Protein AF-A0A645D1Q9-F1 (afdb_monomer_lite)

Structure (mmCIF, N/CA/C/O backbone):
data_AF-A0A645D1Q9-F1
#
_entry.id   AF-A0A645D1Q9-F1
#
loop_
_atom_site.group_PDB
_atom_site.id
_atom_site.type_symbol
_atom_site.label_atom_id
_atom_site.label_alt_id
_atom_site.label_comp_id
_atom_site.label_asym_id
_atom_site.label_entity_id
_atom_site.label_seq_id
_atom_site.pdbx_PDB_ins_code
_atom_site.Cartn_x
_atom_site.Cartn_y
_atom_site.Cartn_z
_atom_site.occupancy
_atom_site.B_iso_or_equiv
_atom_site.auth_seq_id
_atom_site.auth_comp_id
_atom_site.auth_asym_id
_atom_site.auth_atom_id
_atom_site.pdbx_PDB_model_num
ATOM 1 N N . MET A 1 1 ? -6.086 10.690 1.337 1.00 54.66 1 MET A N 1
ATOM 2 C CA . MET A 1 1 ? -4.747 10.354 0.787 1.00 54.66 1 MET A CA 1
ATOM 3 C C . MET A 1 1 ? -4.824 9.125 -0.114 1.00 54.66 1 MET A C 1
ATOM 5 O O . MET A 1 1 ? -4.362 9.214 -1.243 1.00 54.66 1 MET A O 1
ATOM 9 N N . PHE A 1 2 ? -5.475 8.044 0.337 1.00 62.81 2 PHE A N 1
ATOM 10 C CA . PHE A 1 2 ? -5.754 6.847 -0.464 1.00 62.81 2 PHE A CA 1
ATOM 11 C C . PHE A 1 2 ? -6.489 7.156 -1.778 1.00 62.81 2 PHE A C 1
ATOM 13 O O . PHE A 1 2 ? -5.956 6.839 -2.826 1.00 62.81 2 PHE A O 1
ATOM 20 N N . ASP A 1 3 ? -7.598 7.903 -1.767 1.00 61.41 3 ASP A N 1
ATOM 21 C CA . ASP A 1 3 ? -8.328 8.242 -3.009 1.00 61.41 3 ASP A CA 1
ATOM 22 C C . ASP A 1 3 ? -7.508 9.065 -4.013 1.00 61.41 3 ASP A C 1
ATOM 24 O O . ASP A 1 3 ? -7.625 8.900 -5.226 1.00 61.41 3 ASP A O 1
ATOM 28 N N . ASN A 1 4 ? -6.640 9.952 -3.514 1.00 59.66 4 ASN A N 1
ATOM 29 C CA . ASN A 1 4 ? -5.733 10.726 -4.363 1.00 59.66 4 ASN A CA 1
ATOM 30 C C . ASN A 1 4 ? -4.640 9.835 -4.956 1.00 59.66 4 ASN A C 1
ATOM 32 O O . ASN A 1 4 ? -4.268 10.021 -6.112 1.00 59.66 4 ASN A O 1
ATOM 36 N N . TRP A 1 5 ? -4.154 8.861 -4.184 1.00 55.69 5 TRP A N 1
ATOM 37 C CA . TRP A 1 5 ? -3.238 7.838 -4.673 1.00 55.69 5 TRP A CA 1
ATOM 38 C C . TRP A 1 5 ? -3.928 6.925 -5.684 1.00 55.69 5 TRP A C 1
ATOM 40 O O . TRP A 1 5 ? -3.390 6.760 -6.762 1.00 55.69 5 TRP A O 1
ATOM 50 N N . MET A 1 6 ? -5.146 6.452 -5.412 1.00 64.19 6 MET A N 1
ATOM 51 C CA . MET A 1 6 ? -5.977 5.649 -6.314 1.00 64.19 6 MET A CA 1
ATOM 52 C C . MET A 1 6 ? -6.254 6.369 -7.632 1.00 64.19 6 MET A C 1
ATOM 54 O O . MET A 1 6 ? -6.153 5.765 -8.693 1.00 64.19 6 MET A O 1
ATOM 58 N N . LYS A 1 7 ? -6.542 7.676 -7.601 1.00 61.62 7 LYS A N 1
ATOM 59 C CA . LYS A 1 7 ? -6.643 8.492 -8.820 1.00 61.62 7 LYS A CA 1
ATOM 60 C C . LYS A 1 7 ? -5.309 8.599 -9.552 1.00 61.62 7 LYS A C 1
ATOM 62 O O . LYS A 1 7 ? -5.292 8.498 -10.772 1.00 61.62 7 LYS A O 1
ATOM 67 N N . ARG A 1 8 ? -4.198 8.811 -8.839 1.00 53.41 8 ARG A N 1
ATOM 68 C CA . ARG A 1 8 ? -2.860 8.936 -9.440 1.00 53.41 8 ARG A CA 1
ATOM 69 C C . ARG A 1 8 ? -2.388 7.612 -10.042 1.00 53.41 8 ARG A C 1
ATOM 71 O O . ARG A 1 8 ? -1.925 7.622 -11.173 1.00 53.41 8 ARG A O 1
ATOM 78 N N . THR A 1 9 ? -2.566 6.490 -9.345 1.00 52.50 9 THR A N 1
ATOM 79 C CA . THR A 1 9 ? -2.306 5.150 -9.872 1.00 52.50 9 THR A CA 1
ATOM 80 C C . THR A 1 9 ? -3.255 4.827 -11.007 1.00 52.50 9 THR A C 1
ATOM 82 O O . THR A 1 9 ? -2.781 4.293 -11.983 1.00 52.50 9 THR A O 1
ATOM 85 N N . SER A 1 10 ? -4.534 5.212 -10.972 1.00 52.12 10 SER A N 1
ATOM 86 C CA . SER A 1 10 ? -5.453 5.002 -12.109 1.00 52.12 10 SER A CA 1
ATOM 87 C C . SER A 1 10 ? -5.071 5.823 -13.346 1.00 52.12 10 SER A C 1
ATOM 89 O O . SER A 1 10 ? -5.176 5.323 -14.458 1.00 52.12 10 SER A O 1
ATOM 91 N N . ILE A 1 11 ? -4.578 7.055 -13.174 1.00 50.75 11 ILE A N 1
ATOM 92 C CA . ILE A 1 11 ? -4.084 7.894 -14.281 1.00 50.75 11 ILE A CA 1
ATOM 93 C C . ILE A 1 11 ? -2.728 7.382 -14.803 1.00 50.75 11 ILE A C 1
ATOM 95 O O . ILE A 1 11 ? -2.482 7.405 -16.006 1.00 50.75 11 ILE A O 1
ATOM 99 N N . GLU A 1 12 ? -1.852 6.875 -13.930 1.00 51.28 12 GLU A N 1
ATOM 100 C CA . GLU A 1 12 ? -0.591 6.237 -14.336 1.00 51.28 12 GLU A CA 1
ATOM 101 C C . GLU A 1 12 ? -0.732 4.757 -14.716 1.00 51.28 12 GLU A C 1
ATOM 103 O O . GLU A 1 12 ? 0.196 4.199 -15.290 1.00 51.28 12 GLU A O 1
ATOM 108 N N . ILE A 1 13 ? -1.873 4.109 -14.482 1.00 50.97 13 ILE A N 1
ATOM 109 C CA . ILE A 1 13 ? -2.142 2.729 -14.915 1.00 50.97 13 ILE A CA 1
ATOM 110 C C . ILE A 1 13 ? -2.165 2.660 -16.447 1.00 50.97 13 ILE A C 1
ATOM 112 O O . ILE A 1 13 ? -1.772 1.646 -17.012 1.00 50.97 13 ILE A O 1
ATOM 116 N N . ASP A 1 14 ? -2.490 3.742 -17.152 1.00 45.97 14 ASP A N 1
ATOM 117 C CA . ASP A 1 14 ? -2.351 3.762 -18.612 1.00 45.97 14 ASP A CA 1
ATOM 118 C C . ASP A 1 14 ? -0.891 3.928 -19.077 1.00 45.97 14 ASP A C 1
ATOM 120 O O . ASP A 1 14 ? -0.521 3.418 -20.136 1.00 45.97 14 ASP A O 1
ATOM 124 N N . SER A 1 15 ? -0.037 4.573 -18.269 1.00 53.69 15 SER A N 1
ATOM 125 C CA . SER A 1 15 ? 1.358 4.914 -18.623 1.00 53.69 15 SER A CA 1
ATOM 126 C C . SER A 1 15 ? 2.422 3.989 -18.005 1.00 53.69 15 SER A C 1
ATOM 128 O O . SER A 1 15 ? 3.559 3.968 -18.466 1.00 53.69 15 SER A O 1
ATOM 130 N N . GLY A 1 16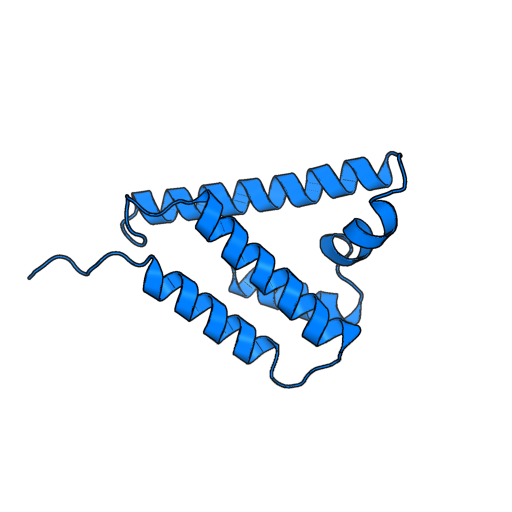 ? 2.051 3.197 -16.997 1.00 57.53 16 GLY A N 1
ATOM 131 C CA . GLY A 1 16 ? 2.956 2.451 -16.125 1.00 57.53 16 GLY A CA 1
ATOM 132 C C . GLY A 1 16 ? 3.481 3.312 -14.971 1.00 57.53 16 GLY A C 1
ATOM 133 O O . GLY A 1 16 ? 4.296 4.205 -15.176 1.00 57.53 16 GLY A O 1
ATOM 134 N N . CYS A 1 17 ? 3.060 3.009 -13.739 1.00 74.44 17 CYS A N 1
ATOM 135 C CA . CYS A 1 17 ? 3.630 3.619 -12.536 1.00 74.44 17 CYS A CA 1
ATOM 136 C C . CYS A 1 17 ? 5.105 3.214 -12.390 1.00 74.44 17 CYS A C 1
ATOM 138 O O . CYS A 1 17 ? 5.408 2.051 -12.098 1.00 74.44 17 CYS A O 1
ATOM 140 N N . ILE A 1 18 ? 6.022 4.171 -12.564 1.00 78.06 18 ILE A N 1
ATOM 141 C CA . ILE A 1 18 ? 7.475 3.939 -12.484 1.00 78.06 18 ILE A CA 1
ATOM 142 C C . ILE A 1 18 ? 7.897 3.348 -11.131 1.00 78.06 18 ILE A C 1
ATOM 144 O O . ILE A 1 18 ? 8.819 2.542 -11.063 1.00 78.06 18 ILE A O 1
ATOM 148 N N . TYR A 1 19 ? 7.177 3.680 -10.061 1.00 80.81 19 TYR A N 1
ATOM 149 C CA . TYR A 1 19 ? 7.468 3.196 -8.712 1.00 80.81 19 TYR A CA 1
ATOM 150 C C . TYR A 1 19 ? 7.088 1.730 -8.490 1.00 80.81 19 TYR A C 1
ATOM 152 O O . TYR A 1 19 ? 7.613 1.114 -7.570 1.00 80.81 19 TYR A O 1
ATOM 160 N N . ILE A 1 20 ? 6.192 1.172 -9.312 1.00 84.00 20 ILE A N 1
ATOM 161 C CA . ILE A 1 20 ? 5.791 -0.239 -9.226 1.00 84.00 20 ILE A CA 1
ATOM 162 C C . ILE A 1 20 ? 6.479 -1.031 -10.335 1.00 84.00 20 ILE A C 1
ATOM 164 O O . ILE A 1 20 ? 7.276 -1.920 -10.054 1.00 84.00 20 ILE A O 1
ATOM 168 N N . SER A 1 21 ? 6.228 -0.683 -11.598 1.00 84.00 21 SER A N 1
ATOM 169 C CA . SER A 1 21 ? 6.803 -1.407 -12.736 1.00 84.00 21 SER A CA 1
ATOM 170 C C . SER A 1 21 ? 8.322 -1.238 -12.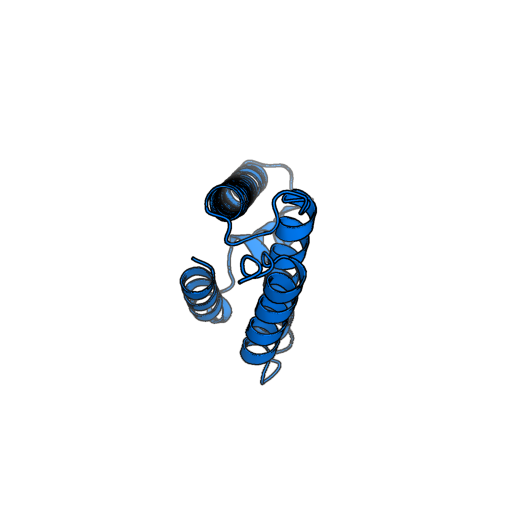815 1.00 84.00 21 SER A C 1
ATOM 172 O O . SER A 1 21 ? 9.028 -2.212 -13.055 1.00 84.00 21 SER A O 1
ATOM 174 N N . GLY A 1 22 ? 8.840 -0.034 -12.552 1.00 85.75 22 GLY A N 1
ATOM 175 C CA . GLY A 1 22 ? 10.285 0.206 -12.528 1.00 85.75 22 GLY A CA 1
ATOM 176 C C . GLY A 1 22 ? 10.969 -0.466 -11.338 1.00 85.75 22 GLY A C 1
ATOM 177 O O . GLY A 1 22 ? 12.076 -0.971 -11.482 1.00 85.75 22 GLY A O 1
ATOM 178 N N . ALA A 1 23 ? 10.313 -0.549 -10.177 1.00 87.38 23 ALA A N 1
ATOM 179 C CA . ALA A 1 23 ? 10.871 -1.283 -9.041 1.00 87.38 23 ALA A CA 1
ATOM 180 C C . ALA A 1 23 ? 11.080 -2.772 -9.364 1.00 87.38 23 ALA A C 1
ATOM 182 O O . ALA A 1 23 ? 12.097 -3.323 -8.963 1.00 87.38 23 ALA A O 1
ATOM 183 N N . VAL A 1 24 ? 10.166 -3.388 -10.125 1.00 87.75 24 VAL A N 1
ATOM 184 C CA . VAL A 1 24 ? 10.308 -4.775 -10.604 1.00 87.75 24 VAL A CA 1
ATOM 185 C C . VAL A 1 24 ? 11.364 -4.893 -11.705 1.00 87.75 24 VAL A C 1
ATOM 187 O O . VAL A 1 24 ? 12.134 -5.837 -11.711 1.00 87.75 24 VAL A O 1
ATOM 190 N N . GLU A 1 25 ? 11.429 -3.951 -12.649 1.00 88.31 25 GLU A N 1
ATOM 191 C CA . GLU A 1 25 ? 12.381 -4.025 -13.770 1.00 88.31 25 GLU A CA 1
ATOM 192 C C . GLU A 1 25 ? 13.850 -3.830 -13.343 1.00 88.31 25 GLU A C 1
ATOM 194 O O . GLU A 1 25 ? 14.773 -4.336 -13.989 1.00 88.31 25 GLU A O 1
ATOM 199 N N . PHE A 1 26 ? 14.084 -3.059 -12.280 1.00 89.94 26 PHE A N 1
ATOM 200 C CA . PHE A 1 26 ? 15.423 -2.666 -11.841 1.00 89.94 26 PHE A CA 1
ATOM 201 C C . PHE A 1 26 ? 15.885 -3.348 -10.543 1.00 89.94 26 PHE A C 1
ATOM 203 O O . PHE A 1 26 ? 16.968 -3.007 -10.068 1.00 89.94 26 PHE A O 1
ATOM 210 N N . ASP A 1 27 ? 15.136 -4.295 -9.971 1.00 89.94 27 ASP A N 1
ATOM 211 C CA . ASP A 1 27 ? 15.448 -4.916 -8.670 1.00 89.94 27 ASP A CA 1
ATOM 212 C C . ASP A 1 27 ? 16.833 -5.593 -8.622 1.00 89.94 27 ASP A C 1
ATOM 214 O O . ASP A 1 27 ? 17.620 -5.325 -7.707 1.00 89.94 27 ASP A O 1
ATOM 218 N N . ASP A 1 28 ? 17.167 -6.366 -9.657 1.00 90.44 28 ASP A N 1
ATOM 219 C CA . ASP A 1 28 ? 18.432 -7.086 -9.830 1.00 90.44 28 ASP A CA 1
ATOM 220 C C . ASP A 1 28 ? 19.537 -6.217 -10.460 1.00 90.44 28 ASP A C 1
ATOM 222 O O . ASP A 1 28 ? 20.694 -6.631 -10.598 1.00 90.44 28 ASP A O 1
ATOM 226 N N . ARG A 1 29 ? 19.210 -4.981 -10.857 1.00 90.75 29 ARG A N 1
ATOM 227 C CA . ARG A 1 29 ? 20.126 -4.074 -11.559 1.00 90.75 29 ARG A CA 1
ATOM 228 C C . ARG A 1 29 ? 20.742 -3.087 -10.580 1.00 90.75 29 ARG A C 1
ATOM 230 O O . ARG A 1 29 ? 20.253 -1.973 -10.400 1.00 90.75 29 ARG A O 1
ATOM 237 N N . THR A 1 30 ? 21.868 -3.468 -9.978 1.00 89.69 30 THR A N 1
ATOM 238 C CA . THR A 1 30 ? 22.644 -2.557 -9.122 1.00 89.69 30 THR A CA 1
ATOM 239 C C . THR A 1 30 ? 22.998 -1.273 -9.876 1.00 89.69 30 THR A C 1
ATOM 241 O O . THR A 1 30 ? 23.595 -1.332 -10.954 1.00 89.69 30 THR A O 1
ATOM 244 N N . GLY A 1 31 ? 22.651 -0.113 -9.316 1.00 93.81 31 GLY A N 1
ATOM 245 C CA . GLY A 1 31 ? 22.935 1.181 -9.926 1.00 93.81 31 GLY A CA 1
ATOM 246 C C . GLY A 1 31 ? 22.031 2.307 -9.417 1.00 93.81 31 GLY A C 1
ATOM 247 O O . GLY A 1 31 ? 21.055 2.056 -8.710 1.00 93.81 31 GLY A O 1
ATOM 248 N N . PRO A 1 32 ? 22.311 3.557 -9.828 1.00 93.94 32 PRO A N 1
ATOM 249 C CA . PRO A 1 32 ? 21.662 4.749 -9.279 1.00 93.94 32 PRO A CA 1
ATOM 250 C C . PRO A 1 32 ? 20.142 4.789 -9.495 1.00 93.94 32 PRO A C 1
ATOM 252 O O . PRO A 1 32 ? 19.426 5.375 -8.692 1.00 93.94 32 PRO A O 1
ATOM 255 N N . VAL A 1 33 ? 19.632 4.151 -10.556 1.00 91.12 33 VAL A N 1
ATOM 256 C CA . VAL A 1 33 ? 18.185 4.074 -10.823 1.00 91.12 33 VAL A CA 1
ATOM 257 C C . VAL A 1 33 ? 17.479 3.211 -9.778 1.00 91.12 33 VAL A C 1
ATOM 259 O O . VAL A 1 33 ? 16.488 3.644 -9.197 1.00 91.12 33 VAL A O 1
ATOM 262 N N . ARG A 1 34 ? 18.012 2.016 -9.498 1.00 92.50 34 ARG A N 1
ATOM 263 C CA . ARG A 1 34 ? 17.482 1.115 -8.467 1.00 92.50 34 ARG A CA 1
ATOM 264 C C . ARG A 1 34 ? 17.505 1.786 -7.095 1.00 92.50 34 ARG A C 1
ATOM 266 O O . ARG A 1 34 ? 16.516 1.719 -6.372 1.00 92.50 34 ARG A O 1
ATOM 273 N N . ASP A 1 35 ? 18.597 2.466 -6.759 1.00 93.75 35 ASP A N 1
ATOM 274 C CA . ASP A 1 35 ? 18.729 3.128 -5.459 1.00 93.75 35 ASP A CA 1
ATOM 275 C C . ASP A 1 35 ? 17.718 4.278 -5.302 1.00 93.75 35 ASP A C 1
ATOM 277 O O . ASP A 1 35 ? 17.039 4.360 -4.279 1.00 93.75 35 ASP A O 1
ATOM 281 N N . ALA A 1 36 ? 17.522 5.095 -6.345 1.00 91.19 36 ALA A N 1
ATOM 282 C CA . ALA A 1 36 ? 16.515 6.158 -6.344 1.00 91.19 36 ALA A CA 1
ATOM 283 C C . ALA A 1 36 ? 15.072 5.620 -6.262 1.00 91.19 36 ALA A C 1
ATOM 285 O O . ALA A 1 36 ? 14.214 6.213 -5.599 1.00 91.19 36 ALA A O 1
ATOM 286 N N . LEU A 1 37 ? 14.786 4.486 -6.914 1.00 89.50 37 LEU A N 1
ATOM 287 C CA . LEU A 1 37 ? 13.487 3.814 -6.822 1.00 89.50 37 LEU A CA 1
ATOM 288 C C . LEU A 1 37 ? 13.237 3.285 -5.407 1.00 89.50 37 LEU A C 1
ATOM 290 O O . LEU A 1 37 ? 12.176 3.547 -4.838 1.00 89.50 37 LEU A O 1
ATOM 294 N N . ALA A 1 38 ? 14.222 2.602 -4.817 1.00 92.62 38 ALA A N 1
ATOM 295 C CA . ALA A 1 38 ? 14.141 2.087 -3.454 1.00 92.62 38 ALA A CA 1
ATOM 296 C C . ALA A 1 38 ? 13.929 3.216 -2.430 1.00 92.62 38 ALA A C 1
ATOM 298 O O . ALA A 1 38 ? 13.078 3.097 -1.546 1.00 92.62 38 ALA A O 1
ATOM 299 N N . GLU A 1 39 ? 14.638 4.337 -2.581 1.00 92.38 39 GLU A N 1
ATOM 300 C CA . GLU A 1 39 ? 14.458 5.529 -1.747 1.00 92.38 39 GLU A CA 1
ATOM 301 C C . GLU A 1 39 ? 13.052 6.128 -1.897 1.00 92.38 39 GLU A C 1
ATOM 303 O O . GLU A 1 39 ? 12.401 6.461 -0.901 1.00 92.38 39 GLU A O 1
ATOM 308 N N . SER A 1 40 ? 12.551 6.232 -3.129 1.00 88.25 40 SER A N 1
ATOM 309 C CA . SER A 1 40 ? 11.231 6.806 -3.415 1.00 88.25 40 SER A CA 1
ATOM 310 C C . SER A 1 40 ? 10.103 5.963 -2.818 1.00 88.25 40 SER A C 1
ATOM 312 O O . SER A 1 40 ? 9.234 6.491 -2.117 1.00 88.25 40 SER A O 1
ATOM 314 N N . VAL A 1 41 ? 10.137 4.644 -3.038 1.00 90.19 41 VAL A N 1
ATOM 315 C CA . VAL A 1 41 ? 9.165 3.703 -2.462 1.00 90.19 41 VAL A CA 1
ATOM 316 C C . VAL A 1 41 ? 9.265 3.710 -0.935 1.00 90.19 41 VAL A C 1
ATOM 318 O O . VAL A 1 41 ? 8.245 3.815 -0.254 1.00 90.19 41 VAL A O 1
ATOM 321 N N . GLY A 1 42 ? 10.481 3.686 -0.381 1.00 93.25 42 GLY A N 1
ATOM 322 C CA . GLY A 1 42 ? 10.711 3.766 1.062 1.00 93.25 42 GLY A CA 1
ATOM 323 C C . GLY A 1 42 ? 10.153 5.049 1.686 1.00 93.25 42 GLY A C 1
ATOM 324 O O . GLY A 1 42 ? 9.492 5.001 2.724 1.00 93.25 42 GLY A O 1
ATOM 325 N N . THR A 1 43 ? 10.342 6.192 1.026 1.00 91.19 43 THR A N 1
ATOM 326 C CA . THR A 1 43 ? 9.797 7.489 1.455 1.00 91.19 43 THR A CA 1
ATOM 327 C C . THR A 1 43 ? 8.271 7.471 1.490 1.00 91.19 43 THR A C 1
ATOM 329 O O . THR A 1 43 ? 7.667 7.950 2.456 1.00 91.19 43 THR A O 1
ATOM 332 N N . TRP A 1 44 ? 7.637 6.893 0.470 1.00 89.69 44 TRP A N 1
ATOM 333 C CA . TRP A 1 44 ? 6.185 6.762 0.417 1.00 89.69 44 TRP A CA 1
ATOM 334 C C . TRP A 1 44 ? 5.646 5.840 1.520 1.00 89.69 44 TRP A C 1
ATOM 336 O O . TRP A 1 44 ? 4.739 6.237 2.255 1.00 89.69 44 TRP A O 1
ATOM 346 N N . LEU A 1 45 ? 6.256 4.669 1.720 1.00 95.00 45 LEU A N 1
ATOM 347 C CA . LEU A 1 45 ? 5.878 3.745 2.795 1.00 95.00 45 LEU A CA 1
ATOM 348 C C . LEU A 1 45 ? 6.054 4.375 4.182 1.00 95.00 45 LEU A C 1
ATOM 350 O O . LEU A 1 45 ? 5.189 4.235 5.049 1.00 95.00 45 LEU A O 1
ATOM 354 N N . ALA A 1 46 ? 7.129 5.139 4.388 1.00 95.81 46 ALA A N 1
ATOM 355 C CA . ALA A 1 46 ? 7.341 5.886 5.621 1.00 95.81 46 ALA A CA 1
ATOM 356 C C . ALA A 1 46 ? 6.259 6.956 5.838 1.00 95.81 46 ALA A C 1
ATOM 358 O O . ALA A 1 46 ? 5.800 7.144 6.965 1.00 95.81 46 ALA A O 1
ATOM 359 N N . ALA A 1 47 ? 5.829 7.651 4.779 1.00 94.12 47 ALA A N 1
ATOM 360 C CA . ALA A 1 47 ? 4.736 8.616 4.854 1.00 94.12 47 ALA A CA 1
ATOM 361 C C . ALA A 1 47 ? 3.402 7.945 5.207 1.00 94.12 47 ALA A C 1
ATOM 363 O O . ALA A 1 47 ? 2.737 8.398 6.136 1.00 94.12 47 ALA A O 1
ATOM 364 N N . MET A 1 48 ? 3.056 6.836 4.547 1.00 95.56 48 MET A N 1
ATOM 365 C CA . MET A 1 48 ? 1.854 6.065 4.873 1.00 95.56 48 MET A CA 1
ATOM 366 C C . MET A 1 48 ? 1.864 5.561 6.316 1.00 95.56 48 MET A C 1
ATOM 368 O O . MET A 1 48 ? 0.863 5.700 7.014 1.00 95.56 48 MET A O 1
ATOM 372 N N . ARG A 1 49 ? 3.001 5.044 6.802 1.00 97.25 49 ARG A N 1
ATOM 373 C CA . ARG A 1 49 ? 3.126 4.602 8.196 1.00 97.25 49 ARG A CA 1
ATOM 374 C C . ARG A 1 49 ? 2.884 5.748 9.174 1.00 97.25 49 ARG A C 1
ATOM 376 O O . ARG A 1 49 ? 2.193 5.554 10.167 1.00 97.25 49 ARG A O 1
ATOM 383 N N . ARG A 1 50 ? 3.432 6.940 8.904 1.00 97.25 50 ARG A N 1
ATOM 384 C CA . ARG A 1 50 ? 3.172 8.127 9.737 1.00 97.25 50 ARG A CA 1
ATOM 385 C C . ARG A 1 50 ? 1.687 8.476 9.763 1.00 97.25 50 ARG A C 1
ATOM 387 O O . ARG A 1 50 ? 1.167 8.735 10.837 1.00 97.25 50 ARG A O 1
ATOM 394 N N . THR A 1 51 ? 1.007 8.437 8.619 1.00 96.56 51 THR A N 1
ATOM 395 C CA . THR A 1 51 ? -0.438 8.692 8.555 1.00 96.56 51 THR A CA 1
ATOM 396 C C . THR A 1 51 ? -1.241 7.658 9.340 1.00 96.56 51 THR A C 1
ATOM 398 O O . THR A 1 51 ? -2.156 8.039 10.057 1.00 96.56 51 THR A O 1
ATOM 401 N N . ILE A 1 52 ? -0.877 6.375 9.271 1.00 97.19 52 ILE A N 1
ATOM 402 C CA . ILE A 1 52 ? -1.518 5.326 10.077 1.00 97.19 52 ILE A CA 1
ATOM 403 C C . ILE A 1 52 ? -1.377 5.629 11.573 1.00 97.19 52 ILE A C 1
ATOM 405 O O . ILE A 1 52 ? -2.372 5.611 12.288 1.00 97.19 52 ILE A O 1
ATOM 409 N N . VAL A 1 53 ? -0.165 5.962 12.031 1.00 97.31 53 VAL A N 1
ATOM 410 C CA . VAL A 1 53 ? 0.084 6.312 13.440 1.00 97.31 53 VAL A CA 1
ATOM 411 C C . VAL A 1 53 ? -0.730 7.538 13.858 1.00 97.31 53 VAL A C 1
ATOM 413 O O . VAL A 1 53 ? -1.365 7.517 14.905 1.00 97.31 53 VAL A O 1
ATOM 416 N N . GLN A 1 54 ? -0.796 8.571 13.018 1.00 97.12 54 GLN A N 1
ATOM 417 C CA . GLN A 1 54 ? -1.620 9.755 13.284 1.00 97.12 54 GLN A CA 1
ATOM 418 C C . GLN A 1 54 ? -3.111 9.410 13.406 1.00 97.12 54 GLN A C 1
ATOM 420 O O . GLN A 1 54 ? -3.784 9.911 14.298 1.00 97.12 54 GLN A O 1
ATOM 425 N N . SER A 1 55 ? -3.632 8.518 12.561 1.00 95.75 55 SER A N 1
ATOM 426 C CA . SER A 1 55 ? -5.016 8.039 12.678 1.00 95.75 55 SER A CA 1
ATOM 427 C C . SER A 1 55 ? -5.264 7.250 13.971 1.00 95.75 55 SER A C 1
ATOM 429 O O . SER A 1 55 ? -6.364 7.314 14.514 1.00 95.75 55 SER A O 1
ATOM 431 N N . GLN A 1 56 ? -4.260 6.546 14.504 1.00 96.25 56 GLN A N 1
ATOM 432 C CA . GLN A 1 56 ? -4.352 5.926 15.834 1.00 96.25 56 GLN A CA 1
ATOM 433 C C . GLN A 1 56 ? -4.378 6.983 16.946 1.00 96.25 56 GLN A C 1
ATOM 435 O O . GLN A 1 56 ? -5.198 6.897 17.855 1.00 96.25 56 GLN A O 1
ATOM 440 N N . GLU A 1 57 ? -3.525 8.009 16.858 1.00 95.31 57 GLU A N 1
ATOM 441 C CA . GLU A 1 57 ? -3.485 9.130 17.811 1.00 95.31 57 GLU A CA 1
ATOM 442 C C . GLU A 1 57 ? -4.801 9.928 17.832 1.00 95.31 57 GLU A C 1
ATOM 444 O O . GLU A 1 57 ? -5.222 10.400 18.887 1.00 95.31 57 GLU A O 1
ATOM 449 N N . CYS A 1 58 ? -5.475 10.049 16.684 1.00 95.38 58 CYS A N 1
ATOM 450 C CA . CYS A 1 58 ? -6.795 10.673 16.566 1.00 95.38 58 CYS A CA 1
ATOM 451 C C . CYS A 1 58 ? -7.952 9.780 17.042 1.00 95.38 58 CYS A C 1
ATOM 453 O O . CYS A 1 58 ? -9.076 10.263 17.162 1.00 95.38 58 CYS A O 1
ATOM 455 N N . GLY A 1 59 ? -7.697 8.500 17.322 1.00 95.00 59 GLY A N 1
ATOM 456 C CA . GLY A 1 59 ? -8.722 7.536 17.714 1.00 95.00 59 GLY A CA 1
ATOM 457 C C . GLY A 1 59 ? -9.555 6.986 16.553 1.00 95.00 59 GLY A C 1
ATOM 458 O O . GLY A 1 59 ? -10.517 6.269 16.811 1.00 95.00 59 GLY A O 1
ATOM 459 N N . ASP A 1 60 ? -9.191 7.252 15.295 1.00 93.88 60 ASP A N 1
ATOM 460 C CA . ASP A 1 60 ? -9.864 6.675 14.120 1.00 93.88 60 ASP A CA 1
ATOM 461 C C . ASP A 1 60 ? -9.566 5.170 13.985 1.00 93.88 60 ASP A C 1
ATOM 463 O O . ASP A 1 60 ? -10.409 4.379 13.555 1.00 93.88 60 ASP A O 1
ATOM 467 N N . LEU A 1 61 ? -8.348 4.773 14.363 1.00 96.38 61 LEU A N 1
ATOM 468 C CA . LEU A 1 61 ? -7.872 3.392 14.364 1.00 96.38 61 LEU A CA 1
ATOM 469 C C . LEU A 1 61 ? -7.557 2.931 15.787 1.00 96.38 61 LEU A C 1
ATOM 471 O O . LEU A 1 61 ? -7.086 3.716 16.612 1.00 96.38 61 LEU A O 1
ATOM 475 N N . ARG A 1 62 ? -7.736 1.632 16.051 1.00 96.31 62 ARG A N 1
ATOM 476 C CA . ARG A 1 62 ? -7.414 1.031 17.346 1.00 96.31 62 ARG A CA 1
ATOM 477 C C . ARG A 1 62 ? -5.956 1.298 17.717 1.00 96.31 62 ARG A C 1
ATOM 479 O O . ARG A 1 62 ? -5.039 1.089 16.916 1.00 96.31 62 ARG A O 1
ATOM 486 N N . ALA A 1 63 ? -5.741 1.698 18.967 1.00 94.81 63 ALA A N 1
ATOM 487 C CA . ALA A 1 63 ? -4.411 2.001 19.490 1.00 94.81 63 ALA A CA 1
ATOM 488 C C . ALA A 1 63 ? -3.481 0.771 19.535 1.00 94.81 63 ALA A C 1
ATOM 490 O O . ALA A 1 63 ? -2.264 0.928 19.514 1.00 94.81 63 ALA A O 1
ATOM 491 N N . ASP A 1 64 ? -4.040 -0.444 19.578 1.00 95.12 64 ASP A N 1
ATOM 492 C CA . ASP A 1 64 ? -3.300 -1.712 19.580 1.00 95.12 64 ASP A CA 1
ATOM 493 C C . ASP A 1 64 ? -3.053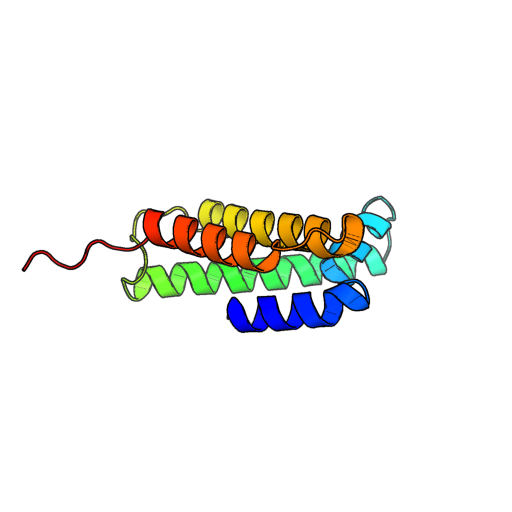 -2.291 18.174 1.00 95.12 64 ASP A C 1
ATOM 495 O O . ASP A 1 64 ? -2.418 -3.338 18.041 1.00 95.12 64 ASP A O 1
ATOM 499 N N . ALA A 1 65 ? -3.536 -1.631 17.116 1.00 95.94 65 ALA A N 1
ATOM 500 C CA . ALA A 1 65 ? -3.306 -2.076 15.749 1.00 95.94 65 ALA A CA 1
ATOM 501 C C . ALA A 1 65 ? -1.815 -1.992 15.375 1.00 95.94 65 ALA A C 1
ATOM 503 O O . ALA A 1 65 ? -1.163 -0.960 15.554 1.00 95.94 65 ALA A O 1
ATOM 504 N N . ASP A 1 66 ? -1.274 -3.061 14.785 1.00 97.44 66 ASP A N 1
ATOM 505 C CA . ASP A 1 66 ? 0.080 -3.034 14.230 1.00 97.44 66 ASP A CA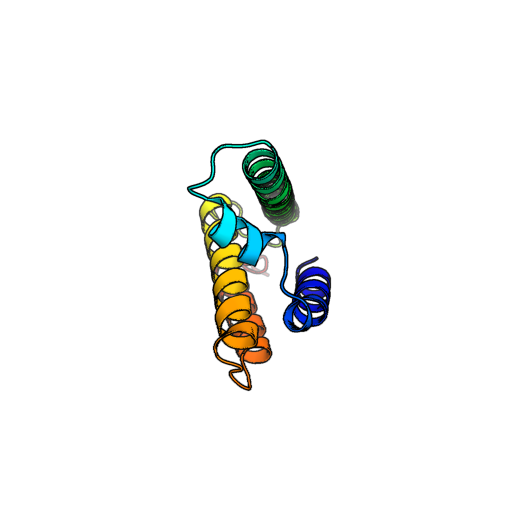 1
ATOM 506 C C . ASP A 1 66 ? 0.109 -2.185 12.950 1.00 97.44 66 ASP A C 1
ATOM 508 O O . ASP A 1 66 ? -0.339 -2.603 11.878 1.00 97.44 66 ASP A O 1
ATOM 512 N N . ALA A 1 67 ? 0.675 -0.983 13.062 1.00 97.00 67 ALA A N 1
ATOM 513 C CA . ALA A 1 67 ? 0.805 -0.048 11.951 1.00 97.00 67 ALA A CA 1
ATOM 514 C C . ALA A 1 67 ? 1.631 -0.606 10.778 1.00 97.00 67 ALA A C 1
ATOM 516 O O . ALA A 1 67 ? 1.409 -0.215 9.632 1.00 97.00 67 ALA A O 1
ATOM 517 N N . SER A 1 68 ? 2.584 -1.505 11.040 1.00 97.44 68 SER A N 1
ATOM 518 C CA . SER A 1 68 ? 3.419 -2.119 10.000 1.00 97.44 68 SER A CA 1
ATOM 519 C C . SER A 1 68 ? 2.626 -3.157 9.212 1.00 97.44 68 SER A C 1
ATOM 521 O O . SER A 1 68 ? 2.718 -3.193 7.986 1.00 97.44 68 SER A O 1
ATOM 523 N N . GLN A 1 69 ? 1.796 -3.945 9.899 1.00 98.12 69 GLN A N 1
ATOM 524 C CA . GLN A 1 69 ? 0.886 -4.896 9.264 1.00 98.12 69 GLN A CA 1
ATOM 525 C C . GLN A 1 69 ? -0.173 -4.174 8.421 1.00 98.12 69 GLN A C 1
ATOM 527 O O . GLN A 1 69 ? -0.372 -4.511 7.256 1.00 98.12 69 GLN A O 1
ATOM 532 N N . LEU A 1 70 ? -0.796 -3.125 8.967 1.00 97.75 70 LEU A N 1
ATOM 533 C CA . LEU A 1 70 ? -1.775 -2.316 8.238 1.00 97.75 70 LEU A CA 1
ATOM 534 C C . LEU A 1 70 ? -1.161 -1.669 6.984 1.00 97.75 70 LEU A C 1
ATOM 536 O O . LEU A 1 70 ? -1.750 -1.708 5.904 1.00 97.75 70 LEU A O 1
ATOM 540 N N . LEU A 1 71 ? 0.055 -1.125 7.100 1.00 97.56 71 LEU A N 1
ATOM 541 C CA . LEU A 1 71 ? 0.808 -0.599 5.962 1.00 97.56 71 LEU A CA 1
ATOM 542 C C . LEU A 1 71 ? 1.026 -1.667 4.883 1.00 97.56 71 LEU A C 1
ATOM 544 O O . LEU A 1 71 ? 0.825 -1.389 3.700 1.00 97.56 71 LEU A O 1
ATOM 548 N N . PHE A 1 72 ? 1.441 -2.869 5.288 1.00 98.00 72 PHE A N 1
ATOM 549 C CA . PHE A 1 72 ? 1.701 -3.982 4.380 1.00 98.00 72 PHE A CA 1
ATOM 550 C C . PHE A 1 72 ? 0.436 -4.410 3.628 1.00 98.00 72 PHE A C 1
ATOM 552 O O . PHE A 1 72 ? 0.484 -4.577 2.411 1.00 98.00 72 PHE A O 1
ATOM 559 N N . GLU A 1 73 ? -0.705 -4.517 4.314 1.00 98.12 73 GLU A N 1
ATOM 560 C CA . GLU A 1 73 ? -1.991 -4.862 3.694 1.00 98.12 73 GLU A CA 1
ATOM 561 C C . GLU A 1 73 ? -2.427 -3.819 2.657 1.00 98.12 73 GLU A C 1
ATOM 563 O O . GLU A 1 73 ? -2.805 -4.176 1.539 1.00 98.12 73 GLU A O 1
ATOM 568 N N . ILE A 1 74 ? -2.319 -2.527 2.988 1.00 96.12 74 ILE A N 1
ATOM 569 C CA . ILE A 1 74 ? -2.669 -1.440 2.062 1.00 96.12 74 ILE A CA 1
ATOM 570 C C . ILE A 1 74 ? -1.720 -1.438 0.856 1.00 96.12 74 ILE A C 1
ATOM 572 O O . ILE A 1 74 ? -2.169 -1.306 -0.282 1.00 96.12 74 ILE A O 1
ATOM 576 N N . HIS A 1 75 ? -0.413 -1.604 1.079 1.00 95.81 75 HIS A N 1
ATOM 577 C CA . HIS A 1 75 ? 0.559 -1.657 -0.011 1.00 95.81 75 HIS A CA 1
ATOM 578 C C . HIS A 1 75 ? 0.323 -2.872 -0.921 1.00 95.81 75 HIS A C 1
ATOM 580 O O . HIS A 1 75 ? 0.289 -2.720 -2.141 1.00 95.81 75 HIS A O 1
ATOM 586 N N . GLY A 1 76 ? 0.081 -4.055 -0.351 1.00 96.19 76 GLY A N 1
ATOM 587 C CA . GLY A 1 76 ? -0.228 -5.267 -1.110 1.00 96.19 76 GLY A CA 1
ATOM 588 C C . GLY A 1 76 ? -1.480 -5.117 -1.976 1.00 96.19 76 GLY A C 1
ATOM 589 O O . GLY A 1 76 ? -1.475 -5.510 -3.141 1.00 96.19 76 GLY A O 1
ATOM 590 N N . LEU A 1 77 ? -2.523 -4.468 -1.453 1.00 95.94 77 LEU A N 1
ATOM 591 C CA . LEU A 1 77 ? -3.739 -4.164 -2.208 1.00 95.94 77 LEU A CA 1
ATOM 592 C C . LEU A 1 77 ? -3.469 -3.249 -3.412 1.00 95.94 77 LEU A C 1
ATOM 594 O O . LEU A 1 77 ? -4.006 -3.478 -4.494 1.00 95.94 77 LEU A O 1
ATOM 598 N N . ILE A 1 78 ? -2.615 -2.235 -3.243 1.00 91.19 78 ILE A N 1
ATOM 599 C CA . ILE A 1 78 ? -2.211 -1.319 -4.322 1.00 91.19 78 ILE A CA 1
ATOM 600 C C . ILE A 1 78 ? -1.433 -2.068 -5.411 1.00 91.19 78 ILE A C 1
ATOM 602 O O . ILE A 1 78 ? -1.676 -1.844 -6.596 1.00 91.19 78 ILE A O 1
ATOM 606 N N . LEU A 1 79 ? -0.526 -2.971 -5.026 1.00 93.38 79 LEU A N 1
ATOM 607 C CA . LEU A 1 79 ? 0.224 -3.799 -5.974 1.00 93.38 79 LEU A CA 1
ATOM 608 C C . LEU A 1 79 ? -0.701 -4.750 -6.747 1.00 93.38 79 LEU A C 1
ATOM 610 O O . LEU A 1 79 ? -0.570 -4.869 -7.965 1.00 93.38 79 LEU A O 1
ATOM 614 N N . ALA A 1 80 ? -1.663 -5.380 -6.065 1.00 94.69 80 ALA A N 1
ATOM 615 C CA . ALA A 1 80 ? -2.655 -6.248 -6.696 1.00 94.69 80 ALA A CA 1
ATOM 616 C C . ALA A 1 80 ? -3.543 -5.479 -7.684 1.00 94.69 80 ALA A C 1
ATOM 618 O O . ALA A 1 80 ? -3.741 -5.935 -8.807 1.00 94.69 80 ALA A O 1
ATOM 619 N N . LEU A 1 81 ? -4.014 -4.286 -7.304 1.00 91.38 81 LEU A N 1
ATOM 620 C CA . LEU A 1 81 ? -4.758 -3.403 -8.202 1.00 91.38 81 LEU A CA 1
ATOM 621 C C . LEU A 1 81 ? -3.932 -3.034 -9.433 1.00 91.38 81 LEU A C 1
ATOM 623 O O . LEU A 1 81 ? -4.440 -3.116 -10.547 1.00 91.38 81 LEU A O 1
ATOM 627 N N . HIS A 1 82 ? -2.674 -2.624 -9.245 1.00 88.62 82 HIS A N 1
ATOM 628 C CA . HIS A 1 82 ? -1.792 -2.291 -10.363 1.00 88.62 82 HIS A CA 1
ATOM 629 C C . HIS A 1 82 ? -1.654 -3.480 -11.309 1.00 88.62 82 HIS A C 1
ATOM 631 O O . HIS A 1 82 ? -1.808 -3.317 -12.513 1.00 88.62 82 HIS A O 1
ATOM 637 N N . TYR A 1 83 ? -1.438 -4.683 -10.777 1.00 90.69 83 TYR A N 1
ATOM 638 C CA . TYR A 1 83 ? -1.337 -5.896 -11.584 1.00 90.69 83 TYR A CA 1
ATOM 639 C C . TYR A 1 83 ? -2.640 -6.214 -12.335 1.00 90.69 83 TYR A C 1
ATOM 641 O O . TYR A 1 83 ? -2.619 -6.397 -13.553 1.00 90.69 83 TYR A O 1
ATOM 649 N N . GLU A 1 84 ? -3.785 -6.226 -11.648 1.00 92.62 84 GLU A N 1
ATOM 650 C CA . GLU A 1 84 ? -5.081 -6.510 -12.270 1.00 92.62 84 GLU A CA 1
ATOM 651 C C . GLU A 1 84 ? -5.468 -5.467 -13.323 1.00 92.62 84 GLU A C 1
ATOM 653 O O . GLU A 1 84 ? -5.884 -5.835 -14.419 1.00 92.62 84 GLU A O 1
ATOM 658 N N . ALA A 1 85 ? -5.317 -4.177 -13.027 1.00 87.81 85 ALA A N 1
ATOM 659 C CA . ALA A 1 85 ? -5.727 -3.110 -13.931 1.00 87.81 85 ALA A CA 1
ATOM 660 C C . ALA A 1 85 ? -4.757 -2.942 -15.113 1.00 87.81 85 ALA A C 1
ATOM 662 O O . ALA A 1 85 ? -5.197 -2.728 -16.243 1.00 87.81 85 ALA A O 1
ATOM 663 N N . ARG A 1 86 ? -3.440 -3.060 -14.875 1.00 83.19 86 ARG A N 1
ATOM 664 C CA . ARG A 1 86 ? -2.417 -2.828 -15.907 1.00 83.19 86 ARG A CA 1
ATOM 665 C C . ARG A 1 86 ? -2.104 -4.057 -16.739 1.00 83.19 86 ARG A C 1
ATOM 667 O O . ARG A 1 86 ? -1.991 -3.933 -17.951 1.00 83.19 86 ARG A O 1
ATOM 674 N N . PHE A 1 87 ? -1.829 -5.186 -16.093 1.00 86.88 87 PHE A N 1
ATOM 675 C CA . PHE A 1 87 ? -1.319 -6.369 -16.784 1.00 86.88 87 PHE A CA 1
ATOM 676 C C . PHE A 1 87 ? -2.461 -7.252 -17.278 1.00 86.88 87 PHE A C 1
ATOM 678 O O . PHE A 1 87 ? -2.440 -7.697 -18.422 1.00 86.88 87 PHE A O 1
ATOM 685 N N . LEU A 1 88 ? -3.466 -7.483 -16.429 1.00 93.00 88 LEU A N 1
ATOM 686 C CA . LEU A 1 88 ? -4.603 -8.339 -16.777 1.00 93.00 88 LEU A CA 1
ATOM 687 C C . LEU A 1 88 ? -5.757 -7.585 -17.449 1.00 93.00 88 LEU A C 1
ATOM 689 O O . LEU A 1 88 ? -6.593 -8.225 -18.081 1.00 93.00 88 LEU A O 1
ATOM 693 N N . HIS A 1 89 ? -5.808 -6.254 -17.325 1.00 88.31 89 HIS A N 1
ATOM 694 C CA . HIS A 1 89 ? -6.934 -5.423 -17.769 1.00 88.31 89 HIS A CA 1
ATOM 695 C C . HIS A 1 89 ? -8.285 -5.898 -17.210 1.00 88.31 89 HIS A C 1
ATOM 697 O O . HIS A 1 89 ? -9.316 -5.850 -17.881 1.00 88.31 89 HIS A O 1
ATOM 703 N N . SER A 1 90 ? -8.277 -6.377 -15.966 1.00 90.75 90 SER A N 1
ATOM 704 C CA . SER A 1 90 ? -9.462 -6.900 -15.297 1.00 90.75 90 SER A CA 1
ATOM 705 C C . SER A 1 90 ? -10.466 -5.786 -15.006 1.00 90.75 90 SER A C 1
ATOM 707 O O . SER A 1 90 ? -10.191 -4.863 -14.226 1.00 90.75 90 SER A O 1
ATOM 709 N N . GLU A 1 91 ? -11.673 -5.920 -15.556 1.00 91.38 91 GLU A N 1
ATOM 710 C CA . GLU A 1 91 ? -12.812 -5.085 -15.179 1.00 91.38 91 GLU A CA 1
ATOM 711 C C . GLU A 1 91 ? -13.154 -5.268 -13.687 1.00 91.38 91 GLU A C 1
ATOM 713 O O . GLU A 1 91 ? -13.012 -6.352 -13.098 1.00 91.38 91 GLU A O 1
ATOM 718 N N . GLY A 1 92 ? -13.608 -4.188 -13.051 1.00 92.06 92 GLY A N 1
ATOM 719 C CA . GLY A 1 92 ? -14.003 -4.197 -11.641 1.00 92.06 92 GLY A CA 1
ATOM 720 C C . GLY A 1 92 ? -12.847 -4.149 -10.631 1.00 92.06 92 GLY A C 1
ATOM 721 O O . GLY A 1 92 ? -13.083 -4.260 -9.427 1.00 92.06 92 GLY A O 1
ATOM 722 N N . SER A 1 93 ? -11.589 -4.065 -11.081 1.00 92.38 93 SER A N 1
ATOM 723 C CA . SER A 1 93 ? -10.415 -4.119 -10.194 1.00 92.38 93 SER A CA 1
ATOM 724 C C . SER A 1 93 ? -10.354 -2.933 -9.221 1.00 92.38 93 SER A C 1
ATOM 726 O O . SER A 1 93 ? -10.023 -3.118 -8.048 1.00 92.38 93 SER A O 1
ATOM 728 N N . ILE A 1 94 ? -10.759 -1.736 -9.659 1.00 88.62 94 ILE A N 1
ATOM 729 C CA . ILE A 1 94 ? -10.836 -0.533 -8.813 1.00 88.62 94 ILE A CA 1
ATOM 730 C C . ILE A 1 94 ? -11.885 -0.712 -7.709 1.00 88.62 94 ILE A C 1
ATOM 732 O O . ILE A 1 94 ? -11.624 -0.416 -6.543 1.00 88.62 94 ILE A O 1
ATOM 736 N N . GLU A 1 95 ? -13.058 -1.242 -8.046 1.00 93.00 95 GLU A N 1
ATOM 737 C CA . GLU A 1 95 ? -14.140 -1.504 -7.100 1.00 93.00 95 GLU A CA 1
ATOM 738 C C . GLU A 1 95 ? -13.717 -2.544 -6.057 1.00 93.00 95 GLU A C 1
ATOM 740 O O . GLU A 1 95 ? -13.956 -2.354 -4.861 1.00 93.00 95 GLU A O 1
ATOM 745 N N . ARG A 1 96 ? -13.023 -3.611 -6.483 1.00 95.69 96 ARG A N 1
ATOM 746 C CA . ARG A 1 96 ? -12.437 -4.601 -5.566 1.00 95.69 96 ARG A CA 1
ATOM 747 C C . ARG A 1 96 ? -11.393 -3.973 -4.649 1.00 95.69 96 ARG A C 1
ATOM 749 O O . ARG A 1 96 ? -11.383 -4.287 -3.462 1.00 95.69 96 ARG A O 1
ATOM 756 N N . ALA A 1 97 ? -10.555 -3.071 -5.159 1.00 94.19 97 ALA A N 1
ATOM 757 C CA . ALA A 1 97 ? -9.576 -2.359 -4.345 1.00 94.19 97 ALA A CA 1
ATOM 758 C C . ALA A 1 97 ? -10.252 -1.457 -3.299 1.00 94.19 97 ALA A C 1
ATOM 760 O O . ALA A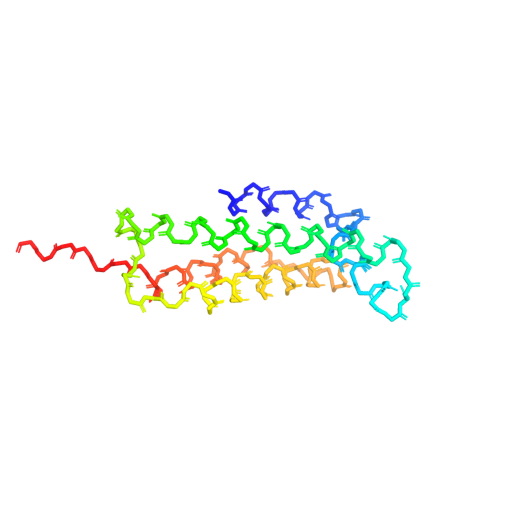 1 97 ? -9.883 -1.501 -2.130 1.00 94.19 97 ALA A O 1
ATOM 761 N N . HIS A 1 98 ? -11.294 -0.704 -3.657 1.00 94.00 98 HIS A N 1
ATOM 762 C CA . HIS A 1 98 ? -12.056 0.073 -2.673 1.00 94.00 98 HIS A CA 1
ATOM 763 C C . HIS A 1 98 ? -12.706 -0.820 -1.609 1.00 94.00 98 HIS A C 1
ATOM 765 O O . HIS A 1 98 ? -12.601 -0.535 -0.416 1.00 94.00 98 HIS A O 1
ATOM 771 N N . ALA A 1 99 ? -13.332 -1.928 -2.014 1.00 97.31 99 ALA A N 1
ATOM 772 C CA . ALA A 1 99 ? -13.917 -2.883 -1.077 1.00 97.31 99 ALA A CA 1
ATOM 773 C C . ALA A 1 99 ? -12.854 -3.500 -0.148 1.00 97.31 99 ALA A C 1
ATOM 775 O O . ALA A 1 99 ? -13.054 -3.569 1.063 1.00 97.31 99 ALA A O 1
ATOM 776 N N . GLY A 1 100 ? -11.702 -3.897 -0.695 1.00 97.31 100 GLY A N 1
ATOM 777 C CA . GLY A 1 100 ? -10.572 -4.425 0.066 1.00 97.31 100 GLY A CA 1
ATOM 778 C C . GLY A 1 100 ? -10.039 -3.423 1.087 1.00 97.31 100 GLY A C 1
ATOM 779 O O . GLY A 1 100 ? -9.850 -3.777 2.249 1.00 97.31 100 GLY A O 1
ATOM 780 N N . PHE A 1 101 ? -9.878 -2.161 0.689 1.00 96.31 101 PHE A N 1
ATOM 781 C CA . PHE A 1 101 ? -9.431 -1.096 1.581 1.00 96.31 101 PHE A CA 1
ATOM 782 C C . PHE A 1 101 ? -10.430 -0.846 2.714 1.00 96.31 101 PHE A C 1
ATOM 784 O O . PHE A 1 101 ? -10.038 -0.790 3.877 1.00 96.31 101 PHE A O 1
ATOM 791 N N . ASN A 1 102 ? -11.728 -0.798 2.405 1.00 96.19 102 ASN A N 1
ATOM 792 C CA . ASN A 1 102 ? -12.775 -0.660 3.418 1.00 96.19 102 ASN A CA 1
ATOM 793 C C . ASN A 1 102 ? -12.785 -1.835 4.404 1.00 96.19 102 ASN A C 1
ATOM 795 O O . ASN A 1 102 ? -12.952 -1.623 5.601 1.00 96.19 102 ASN A O 1
ATOM 799 N N . ASN A 1 103 ? -12.554 -3.063 3.933 1.00 97.88 103 ASN A N 1
ATOM 800 C CA . ASN A 1 103 ? -12.464 -4.241 4.799 1.00 97.88 103 ASN A CA 1
ATOM 801 C C . ASN A 1 103 ? -11.247 -4.188 5.730 1.00 97.88 103 ASN A C 1
ATOM 803 O O . ASN A 1 103 ? -11.342 -4.596 6.887 1.00 97.88 1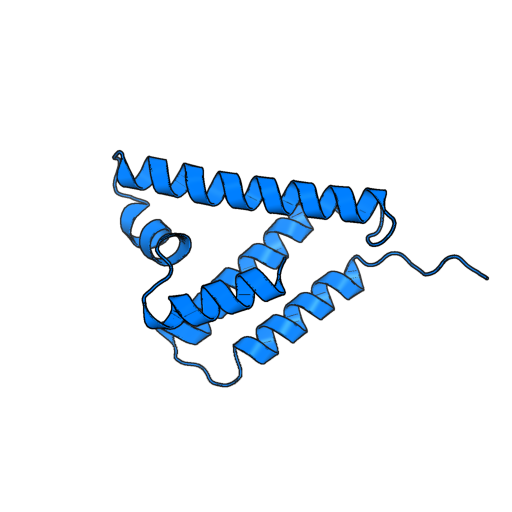03 ASN A O 1
ATOM 807 N N . ILE A 1 104 ? -10.110 -3.693 5.231 1.00 97.12 104 ILE A N 1
ATOM 808 C CA . ILE A 1 104 ? -8.925 -3.431 6.050 1.00 97.12 104 ILE A CA 1
ATOM 809 C C . ILE A 1 104 ? -9.287 -2.401 7.126 1.00 97.12 104 ILE A C 1
ATOM 811 O O . ILE A 1 104 ? -9.153 -2.691 8.311 1.00 97.12 104 ILE A O 1
ATOM 815 N N . LEU A 1 105 ? -9.829 -1.240 6.745 1.00 94.81 105 LEU A N 1
ATOM 816 C CA . LEU A 1 105 ? -10.204 -0.197 7.704 1.00 94.81 105 LEU A CA 1
ATOM 817 C C . LEU A 1 105 ? -11.207 -0.693 8.747 1.00 94.81 105 LEU A C 1
ATOM 819 O O . LEU A 1 105 ? -10.991 -0.475 9.930 1.00 94.81 105 LEU A O 1
ATOM 823 N N . ALA A 1 106 ? -12.249 -1.421 8.347 1.00 95.38 106 ALA A N 1
ATOM 824 C CA . ALA A 1 106 ? -13.249 -1.955 9.270 1.00 95.38 106 ALA A CA 1
ATOM 825 C C . ALA A 1 106 ? -12.651 -2.895 10.334 1.00 95.38 106 ALA A C 1
ATOM 827 O O . ALA A 1 106 ? -13.139 -2.942 11.458 1.00 95.38 106 ALA A O 1
ATOM 828 N N . ARG A 1 107 ? -11.572 -3.622 10.012 1.00 95.62 107 ARG A N 1
ATOM 829 C CA . ARG A 1 107 ? -10.861 -4.501 10.958 1.00 95.62 107 ARG A CA 1
ATOM 830 C C . ARG A 1 107 ? -10.029 -3.730 11.989 1.00 95.62 107 ARG A C 1
ATOM 832 O O . ARG A 1 107 ? -9.759 -4.239 13.083 1.00 95.62 107 ARG A O 1
ATOM 839 N N . TYR A 1 108 ? -9.575 -2.534 11.630 1.00 96.25 108 TYR A N 1
ATOM 840 C CA . TYR A 1 108 ? -8.679 -1.717 12.451 1.00 96.25 108 TYR A CA 1
ATOM 841 C C . TYR A 1 108 ? -9.341 -0.464 13.021 1.00 96.25 108 TYR A C 1
ATOM 843 O O . TYR A 1 108 ? -8.715 0.202 13.839 1.00 96.25 108 TYR A O 1
ATOM 851 N N . ALA A 1 109 ? -10.578 -0.157 12.636 1.00 94.31 109 ALA A N 1
ATOM 852 C CA . ALA A 1 109 ? -11.345 0.958 13.165 1.00 94.31 109 ALA A CA 1
ATOM 853 C C . ALA A 1 109 ? -11.546 0.808 14.676 1.00 94.31 109 ALA A C 1
ATOM 855 O O . ALA A 1 109 ? -11.782 -0.295 15.179 1.00 94.31 109 ALA A O 1
ATOM 856 N N . SER A 1 110 ? -11.445 1.921 15.395 1.00 91.94 110 SER A N 1
ATOM 857 C CA . SER A 1 110 ? -11.812 1.972 16.809 1.00 91.94 110 SER A CA 1
ATOM 858 C C . SER A 1 110 ? -13.296 1.660 16.987 1.00 91.94 110 SER A C 1
ATOM 860 O O . SER A 1 110 ? -14.124 2.069 16.170 1.00 91.94 110 SER A O 1
ATOM 862 N N . GLU A 1 111 ? -13.652 0.964 18.068 1.00 80.44 111 GLU A N 1
ATOM 863 C CA . GLU A 1 111 ? -15.057 0.890 18.463 1.00 80.44 111 GLU A CA 1
ATOM 864 C C . GLU A 1 111 ? -15.551 2.299 18.821 1.00 80.44 111 GLU A C 1
ATOM 866 O O . GLU A 1 111 ? -14.811 3.066 19.450 1.00 80.44 111 GLU A O 1
ATOM 871 N N . PRO A 1 112 ? -16.784 2.672 18.432 1.00 63.91 112 PRO A N 1
ATOM 872 C CA . PRO A 1 112 ? -17.374 3.901 18.931 1.00 63.91 112 PRO A CA 1
ATOM 873 C C . PRO A 1 112 ? -17.386 3.843 20.465 1.00 63.91 112 PRO A C 1
ATOM 875 O O . PRO A 1 112 ? -17.674 2.777 21.020 1.00 63.91 112 PRO A O 1
ATOM 878 N N . PRO A 1 113 ? -17.063 4.949 21.163 1.00 56.84 113 PRO A N 1
ATOM 879 C CA . PRO A 1 113 ? -17.084 4.958 22.617 1.00 56.84 113 PRO A CA 1
ATOM 880 C C . PRO A 1 113 ? -18.447 4.457 23.095 1.00 56.84 113 PRO A C 1
ATOM 882 O O . PRO A 1 113 ? -19.482 4.903 22.591 1.00 56.84 113 PRO A O 1
ATOM 885 N N . ALA A 1 114 ? -18.433 3.494 24.021 1.00 57.59 114 ALA A N 1
ATOM 886 C CA . ALA A 1 114 ? -19.651 2.983 24.634 1.00 57.59 114 ALA A CA 1
ATOM 887 C C . ALA A 1 114 ? -20.461 4.171 25.178 1.00 57.59 114 ALA A C 1
ATOM 889 O O . ALA A 1 114 ? -19.921 4.989 25.927 1.00 57.59 114 ALA A O 1
ATOM 890 N N . ALA A 1 115 ? -21.707 4.287 24.714 1.00 49.38 115 ALA A N 1
ATOM 891 C CA . ALA A 1 115 ? -22.628 5.362 25.077 1.00 49.38 115 ALA A CA 1
ATOM 892 C C . ALA A 1 115 ? -23.023 5.318 26.559 1.00 49.38 115 ALA A C 1
ATOM 894 O O . ALA A 1 115 ? -23.146 4.196 27.105 1.00 49.38 115 ALA A O 1
#

Radius of gyration: 15.88 Å; chains: 1; bounding box: 46×19×44 Å

Organism: NCBI:txid1076179

pLDDT: mean 86.3, std 14.77, range [45.97, 98.12]

Sequence (115 aa):
MFDNWMKRTSIEIDSGCIYISGAVEFDDRTGPVRDALAESVGTWLAAMRRTIVQSQECGDLRADADASQLLFEIHGLILALHYEARFLHSEGSIERAHAGFNNILARYASEPPAA

Secondary structure (DSSP, 8-state):
-HHHHHHHHHHHHTT--IIIIIHHHTTT--SHHHHHHHHHHHHHHHHHHHHHHHHHHTTSB-TTS-HHHHHHHHHHHHHHHHIIIIIS--TTHHHHHHHHHHHHHHHHBPPPPP-

Foldseek 3Di:
DLVVVLVVLVVCLVVPDCLQVVCVVCVVPDDDSNVVSVVVVVVVLVVQLVVLCVCCVVQQFPVPDDSNVLSVQLVVLSNQLSCCCRVVVDPCSSVVSVVSNVVSSVVGGHDDPDD

InterPro domains:
  IPR011075 Tetracyclin repressor-like, C-terminal domain [PF16925] (2-100)
  IPR036271 Tetracyclin repressor-like, C-terminal domain superfamily [SSF48498] (2-107)